Protein AF-A0A2G9TKB2-F1 (afdb_monomer_lite)

Secondary structure (DSSP, 8-state):
-PPPPP---SS-GGGGGGT-SEEEEE-----HHHHTTT-GGGGGG-HHHHHHHHHHHHHT---TTSEEEEEEEP-SSTHHHHHHHHSS--SS-EEEES---SHHHHHHHHHHH--SEEE-SHHHHH-GGGGGT-SS--TTTS---

Organism: Teladorsagia circumcincta (NCBI:txid45464)

Foldseek 3Di:
DDDPDDCPDPDDCLVCVVPDLEDEQQQQDPDPVQVVVCGHVNCLVVLVVVLVVLVVVVVVHPDPRRAYEYEHEQDPVNVSLQCSLPVDCSVHAYEYEYQDQDPVVQVVSCVRNVGPYYDHDPNCVQAVCVVVVDPGHDPVRDDDD

Sequence (145 aa):
MDRPRPKFYSAPMVRYSKYSSGVDLNCGCPKNDVRAKGFGSFLLNKPDLLADIVKQCRSRISDPDFTISLKVRVQYPLDRTVDLCRKESVGVPVVANGDITRLDQAIEIAEKTGVDGVMAANGLLYNPAMFAGYEFTPASCVRDF

InterPro domains:
  IPR013785 Aldolase-type TIM barrel [G3DSA:3.20.20.70] (5-83)
  IPR013785 Aldolase-type TIM barrel [G3DSA:3.20.20.70] (84-136)
  IPR018517 tRNA-dihydrouridine synthase, conserved site [PS01136] (23-41)
  IPR035587 DUS-like, FMN-binding domain [PF01207] (10-85)
  IPR035587 DUS-like, FMN-binding domain [PF01207] (87-137)
  IPR035587 DUS-like, FMN-binding domain [cd02801] (17-134)

pLDDT: mean 84.9, std 11.73, range [39.16, 95.0]

Structure (mmCIF, N/CA/C/O backbone):
data_AF-A0A2G9TKB2-F1
#
_entry.id   AF-A0A2G9TKB2-F1
#
loop_
_atom_site.group_PDB
_atom_site.id
_atom_site.type_symbol
_atom_site.label_atom_id
_atom_site.label_alt_id
_atom_site.label_comp_id
_atom_site.label_asym_id
_atom_site.label_entity_id
_atom_site.label_seq_id
_atom_site.pdbx_PDB_ins_code
_atom_site.Cartn_x
_atom_site.Cartn_y
_atom_site.Cartn_z
_atom_site.occupancy
_atom_site.B_iso_or_equiv
_atom_site.auth_seq_id
_atom_site.auth_comp_id
_atom_site.auth_asym_id
_atom_site.auth_atom_id
_atom_site.pdbx_PDB_model_num
ATOM 1 N N . MET A 1 1 ? 1.234 18.221 29.876 1.00 39.16 1 MET A N 1
ATOM 2 C CA . MET A 1 1 ? 0.762 19.318 29.004 1.00 39.16 1 MET A CA 1
ATOM 3 C C . MET A 1 1 ? 0.289 18.711 27.702 1.00 39.16 1 MET A C 1
ATOM 5 O O . MET A 1 1 ? 1.091 18.098 27.006 1.00 39.16 1 MET A O 1
ATOM 9 N N . ASP A 1 2 ? -1.007 18.809 27.430 1.00 51.91 2 ASP A N 1
ATOM 10 C CA . ASP A 1 2 ? -1.617 18.293 26.206 1.00 51.91 2 ASP A CA 1
ATOM 11 C C . ASP A 1 2 ? -1.210 19.212 25.041 1.00 51.91 2 ASP A C 1
ATOM 13 O O . ASP A 1 2 ? -1.402 20.428 25.119 1.00 51.91 2 ASP A O 1
ATOM 17 N N . ARG A 1 3 ? -0.556 18.683 23.998 1.00 48.12 3 ARG A N 1
ATOM 18 C CA . ARG A 1 3 ? -0.204 19.517 22.834 1.00 48.12 3 ARG A CA 1
ATOM 19 C C . ARG A 1 3 ? -1.500 19.880 22.103 1.00 48.12 3 ARG A C 1
ATOM 21 O O . ARG A 1 3 ? -2.335 18.994 21.917 1.00 48.12 3 ARG A O 1
ATOM 28 N N . PRO A 1 4 ? -1.676 21.129 21.636 1.00 54.41 4 PRO A N 1
ATOM 29 C CA . PRO A 1 4 ? -2.857 21.496 20.867 1.00 54.41 4 PRO A CA 1
ATOM 30 C C . PRO A 1 4 ? -2.993 20.563 19.660 1.00 54.41 4 PRO A C 1
ATOM 32 O O . PRO A 1 4 ? -2.082 20.449 18.835 1.00 54.41 4 PRO A O 1
ATOM 35 N N . ARG A 1 5 ? -4.130 19.860 19.584 1.00 58.09 5 ARG A N 1
ATOM 36 C CA . ARG A 1 5 ? -4.439 18.974 18.462 1.00 58.09 5 ARG A CA 1
ATOM 37 C C . ARG A 1 5 ? -4.495 19.817 17.188 1.00 58.09 5 ARG A C 1
ATOM 39 O O . ARG A 1 5 ? -5.255 20.788 17.153 1.00 58.09 5 ARG A O 1
ATOM 46 N N . PRO A 1 6 ? -3.720 19.485 16.144 1.00 58.09 6 PRO A N 1
ATOM 47 C CA . PRO A 1 6 ? -3.792 20.231 14.902 1.00 58.09 6 PRO A CA 1
ATOM 48 C C . PRO A 1 6 ? -5.215 20.129 14.340 1.00 58.09 6 PRO A C 1
ATOM 50 O O . PRO A 1 6 ? -5.778 19.036 14.249 1.00 58.09 6 PRO A O 1
ATOM 53 N N . LYS A 1 7 ? -5.810 21.267 13.970 1.00 58.97 7 LYS A N 1
ATOM 54 C CA . LYS A 1 7 ? -7.070 21.291 13.219 1.00 58.97 7 LYS A CA 1
ATOM 55 C C . LYS A 1 7 ? -6.769 20.863 11.783 1.00 58.97 7 LYS A C 1
ATOM 57 O O . LYS A 1 7 ? -6.528 21.703 10.927 1.00 58.97 7 LYS A O 1
ATOM 62 N N . PHE A 1 8 ? -6.715 19.556 11.543 1.00 67.19 8 PHE A N 1
ATOM 63 C CA . PHE A 1 8 ? -6.429 19.008 10.214 1.00 67.19 8 PHE A CA 1
ATOM 64 C C . PHE A 1 8 ? -7.602 19.186 9.239 1.00 67.19 8 PHE A C 1
ATOM 66 O O . PHE A 1 8 ? -7.368 19.359 8.049 1.00 67.19 8 PHE A O 1
ATOM 73 N N . TYR A 1 9 ? -8.843 19.211 9.738 1.00 62.47 9 TYR A N 1
ATOM 74 C CA . TYR A 1 9 ? -10.045 19.459 8.940 1.00 62.47 9 TYR A CA 1
ATOM 75 C C . TYR A 1 9 ? -11.043 20.319 9.719 1.00 62.47 9 TYR A C 1
ATOM 77 O O . TYR A 1 9 ? -11.242 20.122 10.918 1.00 62.47 9 TYR A O 1
ATOM 85 N N . SER A 1 10 ? -11.681 21.273 9.038 1.00 65.81 10 SER A N 1
ATOM 86 C CA . SER A 1 10 ? -12.751 22.111 9.599 1.00 65.81 10 SER A CA 1
ATOM 87 C C . SER A 1 10 ? -14.122 21.417 9.599 1.00 65.81 10 SER A C 1
ATOM 89 O O . SER A 1 10 ? -15.036 21.885 10.274 1.00 65.81 10 SER A O 1
ATOM 91 N N . ALA A 1 11 ? -14.266 20.299 8.876 1.00 73.31 11 ALA A N 1
ATOM 92 C CA . ALA A 1 11 ? -15.504 19.534 8.734 1.00 73.31 11 ALA A CA 1
ATOM 93 C C . ALA A 1 11 ? -15.248 18.008 8.728 1.00 73.31 11 ALA A C 1
ATOM 95 O O . ALA A 1 11 ? -14.130 17.579 8.437 1.00 73.31 11 ALA A O 1
ATOM 96 N N . PRO A 1 12 ? -16.266 17.168 9.017 1.00 82.06 12 PRO A N 1
ATOM 97 C CA . PRO A 1 12 ? -16.127 15.711 8.994 1.00 82.06 12 PRO A CA 1
ATOM 98 C C . PRO A 1 12 ? -15.785 15.155 7.602 1.00 82.06 12 PRO A C 1
ATOM 100 O O . PRO A 1 12 ? -16.511 15.413 6.638 1.00 82.06 12 PRO A O 1
ATOM 103 N N . MET A 1 13 ? -14.751 14.308 7.519 1.00 80.88 13 MET A N 1
ATOM 104 C CA . MET A 1 13 ? -14.320 13.656 6.269 1.00 80.88 13 MET A CA 1
ATOM 105 C C . MET A 1 13 ? -15.391 12.769 5.626 1.00 80.88 13 MET A C 1
ATOM 107 O O . MET A 1 13 ? -15.340 12.559 4.422 1.00 80.88 13 MET A O 1
ATOM 111 N N . VAL A 1 14 ? -16.414 12.320 6.364 1.00 83.06 14 VAL A N 1
ATOM 112 C CA . VAL A 1 14 ? -17.550 11.583 5.776 1.00 83.06 14 VAL A CA 1
ATOM 113 C C . VAL A 1 14 ? -18.245 12.375 4.661 1.00 83.06 14 VAL A C 1
ATOM 115 O O . VAL A 1 14 ? -18.766 11.781 3.727 1.00 83.06 14 VAL A O 1
ATOM 118 N N . ARG A 1 15 ? -18.200 13.718 4.682 1.00 86.38 15 ARG A N 1
ATOM 119 C CA . ARG A 1 15 ? -18.745 14.553 3.595 1.00 86.38 15 ARG A CA 1
ATOM 120 C C . ARG A 1 15 ? -17.976 14.401 2.281 1.00 86.38 15 ARG A C 1
ATOM 122 O O . ARG A 1 15 ? -18.551 14.669 1.230 1.00 86.38 15 ARG A O 1
ATOM 129 N N . TYR A 1 16 ? -16.712 13.979 2.338 1.00 86.31 16 TYR A N 1
ATOM 130 C CA . TYR A 1 16 ? -15.877 13.747 1.162 1.00 86.31 16 TYR A CA 1
ATOM 131 C C . TYR A 1 16 ? -16.377 12.571 0.310 1.00 86.31 16 TYR A C 1
ATOM 133 O O . TYR A 1 16 ? -16.163 12.581 -0.896 1.00 86.31 16 TYR A O 1
ATOM 141 N N . SER A 1 17 ? -17.132 11.630 0.897 1.00 86.38 17 SER A N 1
ATOM 142 C CA . SER A 1 17 ? -17.761 10.512 0.165 1.00 86.38 17 SER A CA 1
ATOM 143 C C . SER A 1 17 ? -18.682 10.945 -0.977 1.00 86.38 17 SER A C 1
ATOM 145 O O . SER A 1 17 ? -18.899 10.195 -1.915 1.00 86.38 17 SER A O 1
ATOM 147 N N . LYS A 1 18 ? -19.164 12.192 -0.965 1.00 88.44 18 LYS A N 1
ATOM 148 C CA . LYS A 1 18 ? -19.950 12.757 -2.072 1.00 88.44 18 LYS A CA 1
ATOM 149 C C . LYS A 1 18 ? -19.125 13.071 -3.324 1.00 88.44 18 LYS A C 1
ATOM 151 O O . LYS A 1 18 ? -19.705 13.343 -4.368 1.00 88.44 18 LYS A O 1
ATOM 156 N N . TYR A 1 19 ? -17.800 13.110 -3.200 1.00 91.25 19 TYR A N 1
ATOM 157 C CA . TYR A 1 19 ? -16.877 13.562 -4.245 1.00 91.25 19 TYR A CA 1
ATOM 158 C C . TYR A 1 19 ? -15.870 12.489 -4.666 1.00 91.25 19 TYR A C 1
ATOM 160 O O . TYR A 1 19 ? -15.151 12.688 -5.639 1.00 91.25 19 TYR A O 1
ATOM 168 N N . SER A 1 20 ? -15.782 11.382 -3.929 1.00 92.38 20 SER A N 1
ATOM 169 C CA . SER A 1 20 ? -14.864 10.282 -4.211 1.00 92.38 20 SER A CA 1
ATOM 170 C C . SER A 1 20 ? -15.490 8.969 -3.773 1.00 92.38 20 SER A C 1
ATOM 172 O O . SER A 1 20 ? -16.193 8.925 -2.767 1.00 92.38 20 SER A O 1
ATOM 174 N N . SER A 1 21 ? -15.167 7.896 -4.487 1.00 92.94 21 SER A N 1
ATOM 175 C CA . SER A 1 21 ? -15.517 6.525 -4.116 1.00 92.94 21 SER A CA 1
ATOM 176 C C . SER A 1 21 ? -14.609 5.960 -3.026 1.00 92.94 21 SER A C 1
ATOM 178 O O . SER A 1 21 ? -14.826 4.839 -2.589 1.00 92.94 21 SER A O 1
ATOM 180 N N . GLY A 1 22 ? -13.571 6.681 -2.595 1.00 92.81 22 GLY A N 1
ATOM 181 C CA . GLY A 1 22 ? -12.689 6.175 -1.553 1.00 92.81 22 GLY A CA 1
ATOM 182 C C . GLY A 1 22 ? -11.563 7.101 -1.114 1.00 92.81 22 GLY A C 1
ATOM 183 O O . GLY A 1 22 ? -11.417 8.226 -1.606 1.00 92.81 22 GLY A O 1
ATOM 184 N N . VAL A 1 23 ? -10.773 6.610 -0.157 1.00 92.62 23 VAL A N 1
ATOM 185 C CA . VAL A 1 23 ? -9.543 7.234 0.349 1.00 92.62 23 VAL A CA 1
ATOM 186 C C . VAL A 1 23 ? -8.482 6.189 0.674 1.00 92.62 23 VAL A C 1
ATOM 188 O O . VAL A 1 23 ? -8.776 5.129 1.225 1.00 92.62 23 VAL A O 1
ATOM 191 N N . ASP A 1 24 ? -7.228 6.564 0.442 1.00 92.25 24 ASP A N 1
ATOM 192 C CA . ASP A 1 24 ? -6.070 5.775 0.848 1.00 92.25 24 ASP A CA 1
ATOM 193 C C . ASP A 1 24 ? -5.439 6.357 2.113 1.00 92.25 24 ASP A C 1
ATOM 195 O O . ASP A 1 24 ? -5.087 7.541 2.188 1.00 92.25 24 ASP A O 1
ATOM 199 N N . LEU A 1 25 ? -5.222 5.507 3.112 1.00 92.19 25 LEU A N 1
ATOM 200 C CA . LEU A 1 25 ? -4.431 5.846 4.285 1.00 92.19 25 LEU A CA 1
ATOM 201 C C . LEU A 1 25 ? -2.949 5.658 3.953 1.00 92.19 25 LEU A C 1
ATOM 203 O O . LEU A 1 25 ? -2.445 4.542 3.831 1.00 92.19 25 LEU A O 1
ATOM 207 N N . ASN A 1 26 ? -2.226 6.768 3.784 1.00 92.25 26 ASN A N 1
ATOM 208 C CA . ASN A 1 26 ? -0.802 6.728 3.456 1.00 92.25 26 ASN A CA 1
ATOM 209 C C . ASN A 1 26 ? 0.062 6.494 4.706 1.00 92.25 26 ASN A C 1
ATOM 211 O O . ASN A 1 26 ? 0.517 7.430 5.369 1.00 92.25 26 ASN A O 1
ATOM 215 N N . CYS A 1 27 ? 0.350 5.225 4.980 1.00 92.69 27 CYS A N 1
ATOM 216 C CA . CYS A 1 27 ? 1.166 4.777 6.109 1.00 92.69 27 CYS A CA 1
ATOM 217 C C . CYS A 1 27 ? 2.613 4.450 5.705 1.00 92.69 27 CYS A C 1
ATOM 219 O O . CYS A 1 27 ? 3.389 3.947 6.508 1.00 92.69 27 CYS A O 1
ATOM 221 N N . GLY A 1 28 ? 3.014 4.759 4.467 1.00 91.00 28 GLY A N 1
ATOM 222 C CA . GLY A 1 28 ? 4.355 4.475 3.941 1.00 91.00 28 GLY A CA 1
ATOM 223 C C . GLY A 1 28 ? 5.301 5.681 3.841 1.00 91.00 28 GLY A C 1
ATOM 224 O O . GLY A 1 28 ? 6.449 5.520 3.417 1.00 91.00 28 GLY A O 1
ATOM 225 N N . CYS A 1 29 ? 4.847 6.895 4.179 1.00 93.12 29 CYS A N 1
ATOM 226 C CA . CYS A 1 29 ? 5.632 8.123 4.000 1.00 93.12 29 CYS A CA 1
ATOM 227 C C . CYS A 1 29 ? 6.884 8.154 4.906 1.00 93.12 29 CYS A C 1
ATOM 229 O O . CYS A 1 29 ? 6.738 8.116 6.130 1.00 93.12 29 CYS A O 1
ATOM 231 N N . PRO A 1 30 ? 8.107 8.261 4.345 1.00 93.00 30 PRO A N 1
ATOM 232 C CA . PRO A 1 30 ? 9.342 8.246 5.128 1.00 93.00 30 PRO A CA 1
ATOM 233 C C . PRO A 1 30 ? 9.758 9.629 5.656 1.00 93.00 30 PRO A C 1
ATOM 235 O O . PRO A 1 30 ? 10.758 9.719 6.365 1.00 93.00 30 PRO A O 1
ATOM 238 N N . LYS A 1 31 ? 9.031 10.709 5.325 1.00 94.62 31 LYS A N 1
ATOM 239 C CA . LYS A 1 31 ? 9.412 12.083 5.688 1.00 94.62 31 LYS A CA 1
ATOM 240 C C . LYS A 1 31 ? 9.549 12.229 7.208 1.00 94.62 31 LYS A C 1
ATOM 242 O O . LYS A 1 31 ? 8.615 11.922 7.951 1.00 94.62 31 LYS A O 1
ATOM 247 N N . ASN A 1 32 ? 10.694 12.741 7.658 1.00 95.00 32 ASN A N 1
ATOM 248 C CA . ASN A 1 32 ? 11.032 12.826 9.082 1.00 95.00 32 ASN A CA 1
ATOM 249 C C . ASN A 1 32 ? 9.991 13.606 9.895 1.00 95.00 32 ASN A C 1
ATOM 251 O O . ASN A 1 32 ? 9.565 13.112 10.932 1.00 95.00 32 ASN A O 1
ATOM 255 N N . ASP A 1 33 ? 9.487 14.735 9.393 1.00 93.69 33 ASP A N 1
ATOM 256 C CA . ASP A 1 33 ? 8.462 15.531 10.094 1.00 93.69 33 ASP A CA 1
ATOM 257 C C . ASP A 1 33 ? 7.138 14.783 10.297 1.00 93.69 33 ASP A C 1
ATOM 259 O O . ASP A 1 33 ? 6.395 15.059 11.239 1.00 93.69 33 ASP A O 1
ATOM 263 N N . VAL A 1 34 ? 6.815 13.851 9.394 1.00 92.06 34 VAL A N 1
ATOM 264 C CA . VAL A 1 34 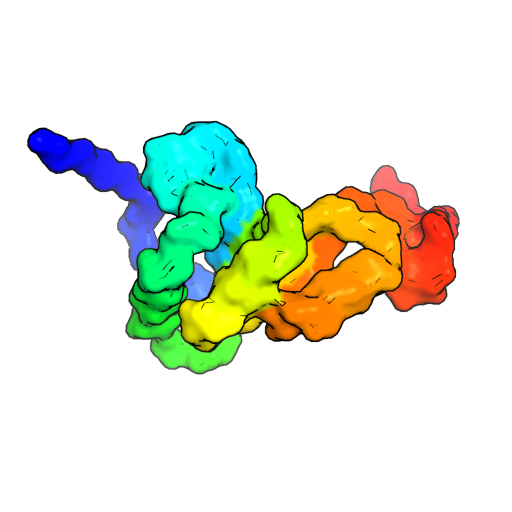? 5.610 13.015 9.476 1.00 92.06 34 VAL A CA 1
ATOM 265 C C . VAL A 1 34 ? 5.834 11.907 10.504 1.00 92.06 34 VAL A C 1
ATOM 267 O O . VAL A 1 34 ? 5.007 11.708 11.395 1.00 92.06 34 VAL A O 1
ATOM 270 N N . ARG A 1 35 ? 6.996 11.248 10.445 1.00 93.94 35 ARG A N 1
ATOM 271 C CA . ARG A 1 35 ? 7.394 10.193 11.390 1.00 93.94 35 ARG A CA 1
ATOM 272 C C . ARG A 1 35 ? 7.553 10.710 12.818 1.00 93.94 35 ARG A C 1
ATOM 274 O O . ARG A 1 35 ? 7.115 10.044 13.748 1.00 93.94 35 ARG A O 1
ATOM 281 N N . ALA A 1 36 ? 8.102 11.912 13.001 1.00 92.19 36 ALA A N 1
ATOM 282 C CA . ALA A 1 36 ? 8.269 12.559 14.306 1.00 92.19 36 ALA A CA 1
ATOM 283 C C . ALA A 1 36 ? 6.932 12.846 15.013 1.00 92.19 36 ALA A C 1
ATOM 285 O O . ALA A 1 36 ? 6.889 12.991 16.232 1.00 92.19 36 ALA A O 1
ATOM 286 N N . LYS A 1 37 ? 5.831 12.905 14.254 1.00 90.50 37 LYS A N 1
ATOM 287 C CA . LYS A 1 37 ? 4.461 13.038 14.772 1.00 90.50 37 LYS A CA 1
ATOM 288 C C . LYS A 1 37 ? 3.777 11.686 15.022 1.00 90.50 37 LYS A C 1
ATOM 290 O O . LYS A 1 37 ? 2.622 11.676 15.427 1.00 90.50 37 LYS A O 1
ATOM 295 N N . GLY A 1 38 ? 4.464 10.569 14.775 1.00 91.75 38 GLY A N 1
ATOM 296 C CA . GLY A 1 38 ? 3.914 9.219 14.901 1.00 91.75 38 GLY A CA 1
ATOM 297 C C . GLY A 1 38 ? 3.130 8.728 13.677 1.00 91.75 38 GLY A C 1
ATOM 298 O O . GLY A 1 38 ? 2.406 7.745 13.788 1.00 91.75 38 GLY A O 1
ATOM 299 N N . PHE A 1 39 ? 3.259 9.383 12.517 1.00 92.00 39 PHE A N 1
ATOM 300 C CA . PHE A 1 39 ? 2.541 9.031 11.283 1.00 92.00 39 PHE A CA 1
ATOM 301 C C . PHE A 1 39 ? 3.481 8.512 10.183 1.00 92.00 39 PHE A C 1
ATOM 303 O O . PHE A 1 39 ? 4.698 8.408 10.361 1.00 92.00 39 PHE A O 1
ATOM 310 N N . GLY A 1 40 ? 2.922 8.203 9.008 1.00 92.88 40 GLY A N 1
ATOM 311 C CA . GLY A 1 40 ? 3.684 7.672 7.878 1.00 92.88 40 GLY A CA 1
ATOM 312 C C . GLY A 1 40 ? 4.295 6.318 8.228 1.00 92.88 40 GLY A C 1
ATOM 313 O O . GLY A 1 40 ? 3.676 5.530 8.940 1.00 92.88 40 GLY A O 1
ATOM 314 N N . SER A 1 41 ? 5.533 6.071 7.790 1.00 93.69 41 SER A N 1
ATOM 315 C CA . SER A 1 41 ? 6.200 4.776 7.985 1.00 93.69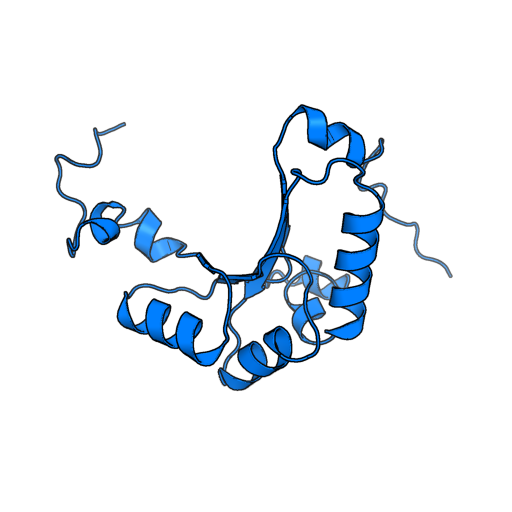 41 SER A CA 1
ATOM 316 C C . SER A 1 41 ? 6.470 4.409 9.449 1.00 93.69 41 SER A C 1
ATOM 318 O O . SER A 1 41 ? 6.826 3.267 9.728 1.00 93.69 41 SER A O 1
ATOM 320 N N . PHE A 1 42 ? 6.282 5.336 10.398 1.00 94.12 42 PHE A N 1
ATOM 321 C CA . PHE A 1 42 ? 6.312 5.014 11.826 1.00 94.12 42 PHE A CA 1
ATOM 322 C C . PHE A 1 42 ? 5.209 4.016 12.214 1.00 94.12 42 PHE A C 1
ATOM 324 O O . PHE A 1 42 ? 5.471 3.111 13.008 1.00 94.12 42 PHE A O 1
ATOM 331 N N . LEU A 1 43 ? 4.014 4.143 11.622 1.00 92.81 43 LEU A N 1
ATOM 332 C CA . LEU A 1 43 ? 2.854 3.291 11.917 1.00 92.81 43 LEU A CA 1
ATOM 333 C C . LEU A 1 43 ? 3.086 1.821 11.552 1.00 92.81 43 LEU A C 1
ATOM 335 O O . LEU A 1 43 ? 2.490 0.947 12.168 1.00 92.81 43 LEU A O 1
ATOM 339 N N . LEU A 1 44 ? 4.003 1.535 10.622 1.00 92.06 44 LEU A N 1
ATOM 340 C CA . LEU A 1 44 ? 4.360 0.163 10.240 1.00 92.06 44 LEU A CA 1
ATOM 341 C C . LEU A 1 44 ? 5.002 -0.625 11.398 1.00 92.06 44 LEU A C 1
ATOM 343 O O . LEU A 1 44 ? 5.015 -1.846 11.374 1.00 92.06 44 LEU A O 1
ATOM 347 N N . ASN A 1 45 ? 5.508 0.059 12.434 1.00 91.25 45 ASN A N 1
ATOM 348 C CA . ASN A 1 45 ? 6.025 -0.574 13.656 1.00 91.25 45 ASN A CA 1
ATOM 349 C C . ASN A 1 45 ? 4.961 -0.697 14.764 1.00 91.25 45 ASN A C 1
ATOM 351 O O . ASN A 1 45 ? 5.290 -1.034 15.902 1.00 91.25 45 ASN A O 1
ATOM 355 N N . LYS A 1 46 ? 3.710 -0.325 14.476 1.00 91.00 46 LYS A N 1
ATOM 356 C CA . LYS A 1 46 ? 2.592 -0.247 15.424 1.00 91.00 46 LYS A CA 1
ATOM 357 C C . LYS A 1 46 ? 1.327 -0.862 14.793 1.00 91.00 46 LYS A C 1
ATOM 359 O O . LYS A 1 46 ? 0.347 -0.139 14.619 1.00 91.00 46 LYS A O 1
ATOM 364 N N . PRO A 1 47 ? 1.346 -2.160 14.429 1.00 87.44 47 PRO A N 1
ATOM 365 C CA . PRO A 1 47 ? 0.251 -2.804 13.697 1.00 87.44 47 PRO A CA 1
ATOM 366 C C . PRO A 1 47 ? -1.102 -2.670 14.409 1.00 87.44 47 PRO A C 1
ATOM 368 O O . PRO A 1 47 ? -2.070 -2.272 13.773 1.00 87.44 47 PRO A O 1
ATOM 371 N N . ASP A 1 48 ? -1.151 -2.843 15.733 1.00 88.75 48 ASP A N 1
ATOM 372 C CA . ASP A 1 48 ? -2.399 -2.717 16.504 1.00 88.75 48 ASP A CA 1
ATOM 373 C C . ASP A 1 48 ? -2.999 -1.303 16.426 1.00 88.75 48 ASP A C 1
ATOM 375 O O . ASP A 1 48 ? -4.204 -1.123 16.257 1.00 88.75 48 ASP A O 1
ATOM 379 N N . LEU A 1 49 ? -2.145 -0.274 16.500 1.00 90.62 49 LEU A N 1
ATOM 380 C CA . LEU A 1 49 ? -2.571 1.119 16.344 1.00 90.62 49 LEU A CA 1
ATOM 381 C C . LEU A 1 49 ? -3.068 1.381 14.921 1.00 90.62 49 LEU A C 1
ATOM 383 O O . LEU A 1 49 ? -4.035 2.112 14.726 1.00 90.62 49 LEU A O 1
ATOM 387 N N . LEU A 1 50 ? -2.396 0.810 13.922 1.00 90.88 50 LEU A N 1
ATOM 388 C CA . LEU A 1 50 ? -2.792 0.948 12.529 1.00 90.88 50 LEU A CA 1
ATOM 389 C C . LEU A 1 50 ? -4.158 0.297 12.268 1.00 90.88 50 LEU A C 1
ATOM 391 O O . LEU A 1 50 ? -5.010 0.917 11.630 1.00 90.88 50 LEU A O 1
ATOM 395 N N . ALA A 1 51 ? -4.385 -0.897 12.815 1.00 88.62 51 ALA A N 1
ATOM 396 C CA . ALA A 1 51 ? -5.659 -1.601 12.743 1.00 88.62 51 ALA A CA 1
ATOM 397 C C . ALA A 1 51 ? -6.789 -0.806 13.419 1.00 88.62 51 ALA A C 1
ATOM 399 O O . ALA A 1 51 ? -7.864 -0.652 12.833 1.00 88.62 51 ALA A O 1
ATOM 400 N N . ASP A 1 52 ? -6.545 -0.226 14.602 1.00 91.06 52 ASP A N 1
ATOM 401 C CA . ASP A 1 52 ? -7.537 0.629 15.263 1.00 91.06 52 ASP A CA 1
ATOM 402 C C . ASP A 1 52 ? -7.852 1.879 14.427 1.0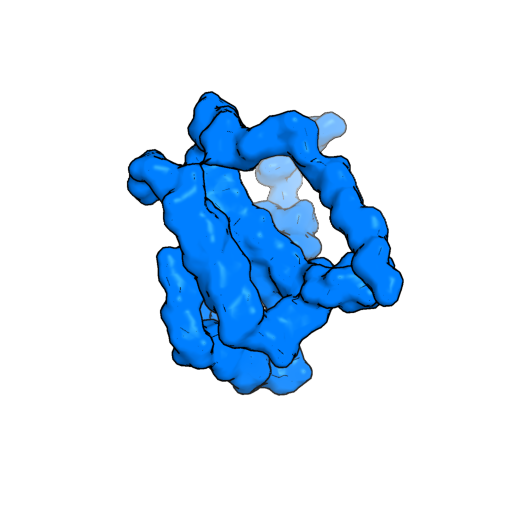0 91.06 52 ASP A C 1
ATOM 404 O O . ASP A 1 52 ? -9.022 2.181 14.203 1.00 91.06 52 ASP A O 1
ATOM 408 N N . ILE A 1 53 ? -6.846 2.557 13.858 1.00 91.50 53 ILE A N 1
ATOM 409 C CA . ILE A 1 53 ? -7.067 3.709 12.965 1.00 91.50 53 ILE A CA 1
ATOM 410 C C . ILE A 1 53 ? -7.975 3.327 11.788 1.00 91.50 53 ILE A C 1
ATOM 412 O O . ILE A 1 53 ? -8.957 4.023 11.521 1.00 91.50 53 ILE A O 1
ATOM 416 N N . VAL A 1 54 ? -7.683 2.216 11.105 1.00 90.50 54 VAL A N 1
ATOM 417 C CA . VAL A 1 54 ? -8.486 1.720 9.975 1.00 90.50 54 VAL A CA 1
ATOM 418 C C . VAL A 1 54 ? -9.923 1.434 10.412 1.00 90.50 54 VAL A C 1
ATOM 420 O O . VAL A 1 54 ? -10.871 1.896 9.769 1.00 90.50 54 VAL A O 1
ATOM 423 N N . LYS A 1 55 ? -10.098 0.723 11.532 1.00 90.81 55 LYS A N 1
ATOM 424 C CA . LYS A 1 55 ? -11.411 0.395 12.099 1.00 90.81 55 LYS A CA 1
ATOM 425 C C . LYS A 1 55 ? -12.208 1.655 12.428 1.00 90.81 55 LYS A C 1
ATOM 427 O O . LYS A 1 55 ? -13.386 1.754 12.072 1.00 90.81 55 LYS A O 1
ATOM 432 N N . GLN A 1 56 ? -11.569 2.647 13.050 1.00 90.88 56 GLN A N 1
ATOM 433 C CA . GLN A 1 56 ? -12.197 3.934 13.334 1.00 90.88 56 GLN A CA 1
ATOM 434 C C . GLN A 1 56 ? -12.599 4.642 12.038 1.00 90.88 56 GLN A C 1
ATOM 436 O O . GLN A 1 56 ? -13.736 5.093 11.949 1.00 90.88 56 GLN A O 1
ATOM 441 N N . CYS A 1 57 ? -11.745 4.689 11.011 1.00 90.50 57 CYS A N 1
ATOM 442 C CA . CYS A 1 57 ? -12.097 5.285 9.719 1.00 90.50 57 CYS A CA 1
ATOM 443 C C . CYS A 1 57 ? -13.313 4.598 9.071 1.00 90.50 57 CYS A C 1
ATOM 445 O O . CYS A 1 57 ? -14.278 5.280 8.724 1.00 90.50 57 CYS A O 1
ATOM 447 N N . ARG A 1 58 ? -13.317 3.261 8.973 1.00 88.75 58 ARG A N 1
ATOM 448 C CA . ARG A 1 58 ? -14.410 2.486 8.355 1.00 88.75 58 ARG A CA 1
ATOM 449 C C . ARG A 1 58 ? -15.735 2.637 9.094 1.00 88.75 58 ARG A C 1
ATOM 451 O O . ARG A 1 58 ? -16.768 2.793 8.449 1.00 88.75 58 ARG A O 1
ATOM 458 N N . SER A 1 59 ? -15.713 2.665 10.428 1.00 90.44 59 SER A N 1
ATOM 459 C CA . SER A 1 59 ? -16.926 2.802 11.254 1.00 90.44 59 SER A CA 1
ATOM 460 C C . SER A 1 59 ? -17.647 4.151 11.108 1.00 90.44 59 SER A C 1
ATOM 462 O O . SER A 1 59 ? -18.795 4.285 11.528 1.00 90.44 59 SER A O 1
ATOM 464 N N . ARG A 1 60 ? -16.992 5.169 10.529 1.00 89.75 60 ARG A N 1
ATOM 465 C CA . ARG A 1 60 ? -17.566 6.513 10.320 1.00 89.75 60 ARG A CA 1
ATOM 466 C C . ARG A 1 60 ? -18.186 6.701 8.943 1.00 89.75 60 ARG A C 1
ATOM 468 O O . ARG A 1 60 ? -18.762 7.758 8.690 1.00 89.75 60 ARG A O 1
ATOM 475 N N . ILE A 1 61 ? -18.060 5.709 8.068 1.00 87.75 61 ILE A N 1
ATOM 476 C CA . ILE A 1 61 ? -18.576 5.751 6.706 1.00 87.75 61 ILE A CA 1
ATOM 477 C C . ILE A 1 61 ? -19.684 4.710 6.601 1.00 87.75 61 ILE A C 1
ATOM 479 O O . ILE A 1 61 ? -19.437 3.514 6.736 1.00 87.75 61 ILE A O 1
ATOM 483 N N . SER A 1 62 ? -20.915 5.180 6.407 1.00 86.94 62 SER A N 1
ATOM 484 C CA . SER A 1 62 ? -22.100 4.324 6.280 1.00 86.94 62 SER A CA 1
ATOM 485 C C . SER A 1 62 ? -22.258 3.729 4.884 1.00 86.94 62 SER A C 1
ATOM 487 O O . SER A 1 62 ? -22.933 2.719 4.741 1.00 86.94 62 SER A O 1
ATOM 489 N N . ASP A 1 63 ? -21.658 4.360 3.874 1.00 89.25 63 ASP A N 1
ATOM 490 C CA . ASP A 1 63 ? -21.668 3.887 2.492 1.00 89.25 63 ASP A CA 1
ATOM 491 C C . ASP A 1 63 ? -20.769 2.643 2.356 1.00 89.25 63 ASP A C 1
ATOM 493 O O . ASP A 1 63 ? -19.550 2.768 2.531 1.00 89.25 63 ASP A O 1
ATOM 497 N N . PRO A 1 64 ? -21.329 1.445 2.111 1.00 87.00 64 PRO A N 1
ATOM 498 C CA . PRO A 1 64 ? -20.547 0.218 2.006 1.00 87.00 64 PRO A CA 1
ATOM 499 C C . PRO A 1 64 ? -19.602 0.219 0.798 1.00 87.00 64 PRO A C 1
ATOM 501 O O . PRO A 1 64 ? -18.541 -0.394 0.890 1.00 87.00 64 PRO A O 1
ATOM 504 N N . ASP A 1 65 ? -19.929 0.957 -0.266 1.00 90.12 65 ASP A N 1
ATOM 505 C CA . ASP A 1 65 ? -19.157 0.978 -1.513 1.00 90.12 65 ASP A CA 1
ATOM 506 C C . ASP A 1 65 ? -17.979 1.957 -1.449 1.00 90.12 65 ASP A C 1
ATOM 508 O O . ASP A 1 65 ? -17.035 1.883 -2.241 1.00 90.12 65 ASP A O 1
ATOM 512 N N . PHE A 1 66 ? -17.986 2.861 -0.466 1.00 91.94 66 PHE A N 1
ATOM 513 C CA . PHE A 1 66 ? -16.871 3.767 -0.254 1.00 91.94 66 PHE A CA 1
ATOM 514 C C . PHE A 1 66 ? -15.637 3.002 0.244 1.00 91.94 66 PHE A C 1
ATOM 516 O O . PHE A 1 66 ? -15.588 2.496 1.371 1.00 91.94 66 PHE A O 1
ATOM 523 N N . THR A 1 67 ? -14.605 2.955 -0.588 1.00 92.56 67 THR A N 1
ATOM 524 C CA . THR A 1 67 ? -13.368 2.225 -0.331 1.00 92.56 67 THR A CA 1
ATOM 525 C C . THR A 1 67 ? -12.474 2.990 0.635 1.00 92.56 67 THR A C 1
ATOM 527 O O . THR A 1 67 ? -12.163 4.165 0.458 1.00 92.56 67 THR A O 1
ATOM 530 N N . ILE A 1 68 ? -11.998 2.296 1.658 1.00 92.62 68 ILE A N 1
ATOM 531 C CA . ILE A 1 68 ? -10.825 2.722 2.412 1.00 92.62 68 ILE A CA 1
ATOM 532 C C . ILE A 1 68 ? -9.753 1.713 2.054 1.00 92.62 68 ILE A C 1
ATOM 534 O O . ILE A 1 68 ? -10.035 0.524 2.125 1.00 92.62 68 ILE A O 1
ATOM 538 N N . SER A 1 69 ? -8.569 2.165 1.659 1.00 93.19 69 SER A N 1
ATOM 539 C CA . SER A 1 69 ? -7.418 1.286 1.445 1.00 93.19 69 SER A CA 1
ATOM 540 C C . SER A 1 69 ? -6.241 1.729 2.310 1.00 93.19 69 SER A C 1
ATOM 542 O O . SER A 1 69 ? -6.178 2.867 2.792 1.00 93.19 69 SER A O 1
ATOM 544 N N . LEU A 1 70 ? -5.301 0.819 2.535 1.00 93.44 70 LEU A N 1
ATOM 545 C CA . LEU A 1 70 ? -4.062 1.098 3.238 1.00 93.44 70 LEU A CA 1
ATOM 546 C C . LEU A 1 70 ? -2.889 1.055 2.261 1.00 93.44 70 LEU A C 1
ATOM 548 O O . LEU A 1 70 ? -2.550 0.004 1.730 1.00 93.44 70 LEU A O 1
ATOM 552 N N . LYS A 1 71 ? -2.176 2.173 2.114 1.00 93.69 71 LYS A N 1
ATOM 553 C CA . LYS A 1 71 ? -0.906 2.195 1.385 1.00 93.69 71 LYS A CA 1
ATOM 554 C C . LYS A 1 71 ? 0.264 2.022 2.349 1.00 93.69 71 LYS A C 1
ATOM 556 O O . LYS A 1 71 ? 0.587 2.937 3.116 1.00 93.69 71 LYS A O 1
ATOM 561 N N . VAL A 1 72 ? 0.976 0.903 2.241 1.00 93.69 72 VAL A N 1
ATOM 562 C CA . VAL A 1 72 ? 2.183 0.619 3.034 1.00 93.69 72 VAL A CA 1
ATOM 563 C C . VAL A 1 72 ? 3.458 0.805 2.220 1.00 93.69 72 VAL A C 1
ATOM 565 O O . VAL A 1 72 ? 3.455 0.832 0.987 1.00 93.69 72 VAL A O 1
ATOM 568 N N . ARG A 1 73 ? 4.578 0.975 2.926 1.00 93.69 73 ARG A N 1
ATOM 569 C CA . ARG A 1 73 ? 5.908 0.905 2.321 1.00 93.69 73 ARG A CA 1
ATOM 570 C C . ARG A 1 73 ? 6.454 -0.505 2.503 1.00 93.69 73 ARG A C 1
ATOM 572 O O . ARG A 1 73 ? 6.448 -0.986 3.630 1.00 93.69 73 ARG A O 1
ATOM 579 N N . VAL A 1 74 ? 6.963 -1.111 1.432 1.00 93.31 74 VAL A N 1
ATOM 580 C CA . VAL A 1 74 ? 7.675 -2.397 1.511 1.00 93.31 74 VAL A CA 1
ATOM 581 C C . VAL A 1 74 ? 8.877 -2.235 2.439 1.00 93.31 74 VAL A C 1
ATOM 583 O O . VAL A 1 74 ? 9.678 -1.309 2.286 1.00 93.31 74 VAL A O 1
ATOM 586 N N . GLN A 1 75 ? 8.971 -3.111 3.431 1.00 91.75 75 GLN A N 1
ATOM 587 C CA . GLN A 1 75 ? 10.061 -3.169 4.393 1.00 91.75 75 GLN A CA 1
ATOM 588 C C . GLN A 1 75 ? 10.983 -4.340 4.065 1.00 91.75 75 GLN A C 1
ATOM 590 O O . GLN A 1 75 ? 10.511 -5.410 3.693 1.00 91.75 75 GLN A O 1
ATOM 595 N N . TYR A 1 76 ? 12.285 -4.134 4.267 1.00 89.31 76 TYR A N 1
ATOM 596 C CA . TYR A 1 76 ? 13.299 -5.180 4.174 1.00 89.31 76 TYR A CA 1
ATOM 597 C C . TYR A 1 76 ? 13.948 -5.402 5.557 1.00 89.31 76 TYR A C 1
ATOM 599 O O . TYR A 1 76 ? 14.237 -4.413 6.242 1.00 89.31 76 TYR A O 1
ATOM 607 N N . PRO A 1 77 ? 14.152 -6.660 6.005 1.00 92.75 77 PRO A N 1
ATOM 608 C CA . PRO A 1 77 ? 13.808 -7.914 5.317 1.00 92.75 77 PRO A CA 1
ATOM 609 C C . PRO A 1 77 ? 12.297 -8.055 5.070 1.00 92.75 77 PRO A C 1
ATOM 611 O O . PRO A 1 77 ? 11.499 -7.535 5.855 1.00 92.75 77 PRO A O 1
ATOM 614 N N . LEU A 1 78 ? 11.927 -8.700 3.952 1.00 91.88 78 LEU A N 1
ATOM 615 C CA . LEU A 1 78 ? 10.547 -8.728 3.441 1.00 91.88 78 LEU A CA 1
ATOM 616 C C . LEU A 1 78 ? 9.557 -9.303 4.460 1.00 91.88 78 LEU A C 1
ATOM 618 O O . LEU A 1 78 ? 8.418 -8.846 4.520 1.00 91.88 78 LEU A O 1
ATOM 622 N N . ASP A 1 79 ? 10.030 -10.196 5.331 1.00 92.38 79 ASP A N 1
ATOM 623 C CA . ASP A 1 79 ? 9.279 -10.784 6.443 1.00 92.38 79 ASP A CA 1
ATOM 624 C C . ASP A 1 79 ? 8.608 -9.739 7.342 1.00 92.38 79 ASP A C 1
ATOM 626 O O . ASP A 1 79 ? 7.544 -9.994 7.889 1.00 92.38 79 ASP A O 1
ATOM 630 N N . ARG A 1 80 ? 9.159 -8.522 7.453 1.00 91.50 80 ARG A N 1
ATOM 631 C CA . ARG A 1 80 ? 8.496 -7.435 8.195 1.00 91.50 80 ARG A CA 1
ATOM 632 C C . ARG A 1 80 ? 7.200 -6.978 7.531 1.00 91.50 80 ARG A C 1
ATOM 634 O O . ARG A 1 80 ? 6.216 -6.721 8.217 1.00 91.50 80 ARG A O 1
ATOM 641 N N . THR A 1 81 ? 7.201 -6.892 6.201 1.00 91.50 81 THR A N 1
ATOM 642 C CA . THR A 1 81 ? 5.990 -6.589 5.426 1.00 91.50 81 THR A CA 1
ATOM 643 C C . THR A 1 81 ? 5.001 -7.745 5.531 1.00 91.50 81 THR A C 1
ATOM 645 O O . THR A 1 81 ? 3.818 -7.509 5.743 1.00 91.50 81 THR A O 1
ATOM 648 N N . VAL A 1 82 ? 5.490 -8.987 5.455 1.00 91.44 82 VAL A N 1
ATOM 649 C CA . VAL A 1 82 ? 4.663 -10.192 5.620 1.00 91.44 82 VAL A CA 1
ATOM 650 C C . VAL A 1 82 ? 3.977 -10.198 6.987 1.00 91.44 82 VAL A C 1
ATOM 652 O O . VAL A 1 82 ? 2.765 -10.371 7.065 1.00 91.44 82 VAL A O 1
ATOM 655 N N . ASP A 1 83 ? 4.726 -9.956 8.060 1.00 89.31 83 ASP A N 1
ATOM 656 C CA . ASP A 1 83 ? 4.199 -9.876 9.420 1.00 89.31 83 ASP A CA 1
ATOM 657 C C . ASP A 1 83 ? 3.151 -8.775 9.567 1.00 89.31 83 ASP A C 1
ATOM 659 O O . ASP A 1 83 ? 2.122 -9.002 10.196 1.00 89.31 83 ASP A O 1
ATOM 663 N N . LEU A 1 84 ? 3.397 -7.593 8.994 1.00 88.25 84 LEU A N 1
ATOM 664 C CA . LEU A 1 84 ? 2.445 -6.485 9.019 1.00 88.25 84 LEU A CA 1
ATOM 665 C C . LEU A 1 84 ? 1.124 -6.859 8.332 1.00 88.25 84 LEU A C 1
ATOM 667 O O . LEU A 1 84 ? 0.063 -6.547 8.860 1.00 88.25 84 LEU A O 1
ATOM 671 N N . CYS A 1 85 ? 1.191 -7.526 7.180 1.00 86.44 85 CYS A N 1
ATOM 672 C CA . CYS A 1 85 ? 0.012 -7.963 6.432 1.00 86.44 85 CYS A CA 1
ATOM 673 C C . CYS A 1 85 ? -0.712 -9.140 7.110 1.00 86.44 85 CYS A C 1
ATOM 675 O O . CYS A 1 85 ? -1.933 -9.235 7.025 1.00 86.44 85 CYS A O 1
ATOM 677 N N . ARG A 1 86 ? 0.018 -10.023 7.809 1.00 79.88 86 ARG A N 1
ATOM 678 C CA . ARG A 1 86 ? -0.539 -11.195 8.508 1.00 79.88 86 ARG A CA 1
ATOM 679 C C . ARG A 1 86 ? -1.116 -10.898 9.888 1.00 79.88 86 ARG A C 1
ATOM 681 O O . ARG A 1 86 ? -2.035 -11.610 10.287 1.00 79.88 86 ARG A O 1
ATOM 688 N N . LYS A 1 87 ? -0.557 -9.939 10.642 1.00 65.00 87 LYS A N 1
ATOM 689 C CA . LYS A 1 87 ? -0.912 -9.636 12.049 1.00 65.00 87 LYS A CA 1
ATOM 690 C C . LYS A 1 87 ? -2.255 -8.915 12.175 1.00 65.00 87 LYS A C 1
ATOM 692 O O . LYS A 1 87 ? -2.364 -7.857 12.771 1.00 65.00 87 LYS A O 1
ATOM 697 N N . GLU A 1 88 ? -3.272 -9.597 11.678 1.00 52.31 88 GLU A N 1
ATOM 698 C CA . GLU A 1 88 ? -4.678 -9.238 11.654 1.00 52.31 88 GLU A CA 1
ATOM 699 C C . GLU A 1 88 ? -5.046 -8.258 10.551 1.00 52.31 88 GLU A C 1
ATOM 701 O O . GLU A 1 88 ? -4.872 -7.048 10.663 1.00 52.31 88 GLU A O 1
ATOM 706 N N . SER A 1 89 ? -5.620 -8.845 9.497 1.00 54.81 89 SER A N 1
ATOM 707 C CA . SER A 1 89 ? -6.860 -8.387 8.875 1.00 54.81 89 SER A CA 1
ATOM 708 C C . SER A 1 89 ? -7.032 -6.879 8.921 1.00 54.81 89 SER A C 1
ATOM 710 O O . SER A 1 89 ? -7.969 -6.361 9.537 1.00 54.81 89 SER A O 1
ATOM 712 N N . VAL A 1 90 ? -6.131 -6.161 8.253 1.00 62.38 90 VAL A N 1
ATOM 713 C CA . VAL A 1 90 ? -6.437 -4.808 7.819 1.00 62.38 90 VAL A CA 1
ATOM 714 C C . VAL A 1 90 ? -7.668 -5.018 6.944 1.00 62.38 90 VAL A C 1
ATOM 716 O O . VAL A 1 90 ? -7.554 -5.556 5.853 1.00 62.38 90 VAL A O 1
ATOM 719 N N . GLY A 1 91 ? -8.869 -4.797 7.491 1.00 78.38 91 GLY A N 1
ATOM 720 C CA . GLY A 1 91 ? -10.154 -5.203 6.894 1.00 78.38 91 GLY A CA 1
ATOM 721 C C . GLY A 1 91 ? -10.535 -4.356 5.680 1.00 78.38 91 GLY A C 1
ATOM 722 O O . GLY A 1 91 ? -11.700 -4.032 5.472 1.00 78.38 91 GLY A O 1
ATOM 723 N N . VAL A 1 92 ? -9.513 -3.910 4.967 1.00 88.12 92 VAL A N 1
ATOM 724 C CA . VAL A 1 92 ? -9.450 -2.961 3.880 1.00 88.12 92 VAL A CA 1
ATOM 725 C C . VAL A 1 92 ? -8.306 -3.406 2.969 1.00 88.12 92 VAL A C 1
ATOM 727 O O . VAL A 1 92 ? -7.289 -3.878 3.481 1.00 88.12 92 VAL A O 1
ATOM 730 N N . PRO A 1 93 ? -8.414 -3.212 1.649 1.00 92.56 93 PRO A N 1
ATOM 731 C CA . PRO A 1 93 ? -7.340 -3.565 0.733 1.00 92.56 93 PRO A CA 1
ATOM 732 C C . PRO A 1 93 ? -6.005 -2.913 1.116 1.00 92.56 93 PRO A C 1
ATOM 734 O O . PRO A 1 93 ? -5.956 -1.719 1.436 1.00 92.56 93 PRO A O 1
ATOM 737 N N . VAL A 1 94 ? -4.917 -3.678 1.061 1.00 92.81 94 VAL A N 1
ATOM 738 C CA . VAL A 1 94 ? -3.552 -3.215 1.314 1.00 92.81 94 VAL A CA 1
ATOM 739 C C . VAL A 1 94 ? -2.790 -3.113 0.000 1.00 92.81 94 VAL A C 1
ATOM 741 O O . VAL A 1 94 ? -2.639 -4.084 -0.734 1.00 92.81 94 VAL A O 1
ATOM 744 N N . VAL A 1 95 ? -2.235 -1.933 -0.267 1.00 94.06 95 VAL A N 1
ATOM 745 C CA . VAL A 1 95 ? -1.396 -1.668 -1.434 1.00 94.06 95 VAL A CA 1
ATOM 746 C C . VAL A 1 95 ? 0.043 -1.412 -0.992 1.00 94.06 95 VAL A C 1
ATOM 748 O O . VAL A 1 95 ? 0.342 -0.438 -0.291 1.00 94.06 95 VAL A O 1
ATOM 751 N N . ALA A 1 96 ? 0.966 -2.271 -1.420 1.00 93.38 96 ALA A N 1
ATOM 752 C CA . ALA A 1 96 ? 2.388 -2.129 -1.134 1.00 93.38 96 ALA A CA 1
ATOM 753 C C . ALA A 1 96 ? 3.080 -1.196 -2.131 1.00 93.38 96 ALA A C 1
ATOM 755 O O . ALA A 1 96 ? 2.839 -1.241 -3.332 1.00 93.38 96 ALA A O 1
ATOM 756 N N . ASN A 1 97 ? 3.996 -0.360 -1.647 1.00 91.50 97 ASN A N 1
ATOM 757 C CA . ASN A 1 97 ? 4.792 0.532 -2.487 1.00 91.50 97 ASN A CA 1
ATOM 758 C C . ASN A 1 97 ? 6.255 0.539 -2.028 1.00 91.50 97 ASN A C 1
ATOM 760 O O . ASN A 1 97 ? 6.533 0.744 -0.847 1.00 91.50 97 ASN A O 1
ATOM 764 N N . GLY A 1 98 ? 7.205 0.334 -2.940 1.00 84.75 98 GLY A N 1
ATOM 765 C CA . GLY A 1 98 ? 8.597 0.084 -2.546 1.00 84.75 98 GLY A CA 1
ATOM 766 C C . GLY A 1 98 ? 9.629 0.218 -3.656 1.00 84.75 98 GLY A C 1
ATOM 767 O O . GLY A 1 98 ? 10.511 -0.621 -3.725 1.00 84.75 98 GLY A O 1
ATOM 768 N N . ASP A 1 99 ? 9.508 1.241 -4.508 1.00 84.19 99 ASP A N 1
ATOM 769 C CA . ASP A 1 99 ? 10.413 1.460 -5.657 1.00 84.19 99 ASP A CA 1
ATOM 770 C C . ASP A 1 99 ? 10.506 0.241 -6.589 1.00 84.19 99 ASP A C 1
ATOM 772 O O . ASP A 1 99 ? 11.568 -0.249 -6.959 1.00 84.19 99 ASP A O 1
ATOM 776 N N . ILE A 1 100 ? 9.331 -0.286 -6.919 1.00 86.06 100 ILE A N 1
ATOM 777 C CA . ILE A 1 100 ? 9.187 -1.503 -7.707 1.00 86.06 100 ILE A CA 1
ATOM 778 C C . ILE A 1 100 ? 9.317 -1.122 -9.176 1.00 86.06 100 ILE A C 1
ATOM 780 O O . ILE A 1 100 ? 8.547 -0.297 -9.677 1.00 86.06 100 ILE A O 1
ATOM 784 N N . THR A 1 101 ? 10.326 -1.686 -9.833 1.00 83.50 101 THR A N 1
ATOM 785 C CA . THR A 1 101 ? 10.713 -1.337 -11.213 1.00 83.50 101 THR A CA 1
ATOM 786 C C . THR A 1 101 ? 10.595 -2.507 -12.181 1.00 83.50 101 THR A C 1
ATOM 788 O O . THR A 1 101 ? 10.693 -2.308 -13.389 1.00 83.50 101 THR A O 1
ATOM 791 N N . ARG A 1 102 ? 10.365 -3.718 -11.663 1.00 84.25 102 ARG A N 1
ATOM 792 C CA . ARG A 1 102 ? 10.283 -4.951 -12.443 1.00 84.25 102 ARG A CA 1
ATOM 793 C C . ARG A 1 102 ? 9.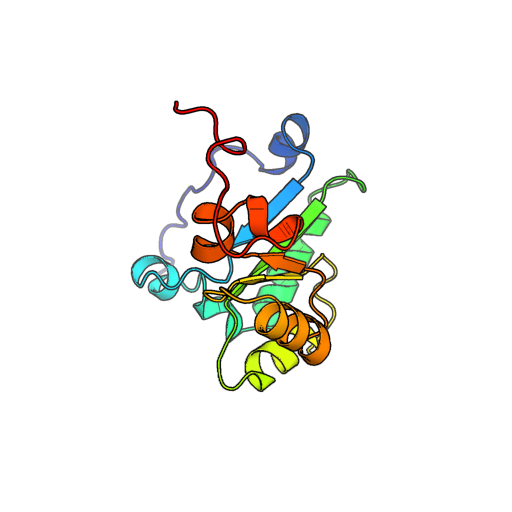048 -5.761 -12.063 1.00 84.25 102 ARG A C 1
ATOM 795 O O . ARG A 1 102 ? 8.616 -5.750 -10.908 1.00 84.25 102 ARG A O 1
ATOM 802 N N . LEU A 1 103 ? 8.513 -6.492 -13.039 1.00 85.25 103 LEU A N 1
ATOM 803 C CA . LEU A 1 103 ? 7.342 -7.349 -12.859 1.00 85.25 103 LEU A CA 1
ATOM 804 C C . LEU A 1 103 ? 7.606 -8.493 -11.871 1.00 85.25 103 LEU A C 1
ATOM 806 O O . LEU A 1 103 ? 6.774 -8.753 -11.010 1.00 85.25 103 LEU A O 1
ATOM 810 N N . ASP A 1 104 ? 8.766 -9.143 -11.956 1.00 89.38 104 ASP A N 1
ATOM 811 C CA . ASP A 1 104 ? 9.148 -10.234 -11.052 1.00 89.38 104 ASP A CA 1
ATOM 812 C C . ASP A 1 104 ? 9.202 -9.783 -9.586 1.00 89.38 104 ASP A C 1
ATOM 814 O O . ASP A 1 104 ? 8.688 -10.473 -8.712 1.00 89.38 104 ASP A O 1
ATOM 818 N N . GLN A 1 105 ? 9.723 -8.584 -9.323 1.00 89.25 105 GLN A N 1
ATOM 819 C CA . GLN A 1 105 ? 9.714 -7.980 -7.993 1.00 89.25 105 GLN A CA 1
ATOM 820 C C . GLN A 1 105 ? 8.285 -7.705 -7.498 1.00 89.25 105 GLN A C 1
ATOM 822 O O . GLN A 1 105 ? 7.985 -7.925 -6.324 1.00 89.25 105 GLN A O 1
ATOM 827 N N . ALA A 1 106 ? 7.396 -7.218 -8.372 1.00 90.62 106 ALA A N 1
ATOM 828 C CA . ALA A 1 106 ? 5.994 -6.994 -8.021 1.00 90.62 106 ALA A CA 1
ATOM 829 C C . ALA A 1 106 ? 5.285 -8.312 -7.669 1.00 90.62 106 ALA A C 1
ATOM 831 O O . ALA A 1 106 ? 4.589 -8.370 -6.655 1.00 90.62 106 ALA A O 1
ATOM 832 N N . ILE A 1 107 ? 5.509 -9.362 -8.469 1.00 92.19 107 ILE A N 1
ATOM 833 C CA . ILE A 1 107 ? 4.977 -10.712 -8.239 1.00 92.19 107 ILE A CA 1
ATOM 834 C C . ILE A 1 107 ? 5.504 -11.267 -6.917 1.00 92.19 107 ILE A C 1
ATOM 836 O O . ILE A 1 107 ? 4.711 -11.672 -6.075 1.00 92.19 107 ILE A O 1
ATOM 840 N N . GLU A 1 108 ? 6.816 -11.201 -6.680 1.00 93.62 108 GLU A N 1
ATOM 841 C CA . GLU A 1 108 ? 7.426 -11.691 -5.442 1.00 93.62 108 GLU A CA 1
ATOM 842 C C . GLU A 1 108 ? 6.818 -11.016 -4.204 1.00 93.62 108 GLU A C 1
ATOM 844 O O . GLU A 1 108 ? 6.503 -11.681 -3.215 1.00 93.62 108 GLU A O 1
ATOM 849 N N . ILE A 1 109 ? 6.645 -9.691 -4.245 1.00 93.69 109 ILE A N 1
ATOM 850 C CA . ILE A 1 109 ? 6.037 -8.942 -3.143 1.00 93.69 109 ILE A CA 1
ATOM 851 C C . ILE A 1 109 ? 4.589 -9.382 -2.947 1.00 93.69 109 ILE A C 1
ATOM 853 O O . ILE A 1 109 ? 4.209 -9.673 -1.812 1.00 93.69 109 ILE A O 1
ATOM 857 N N . ALA A 1 110 ? 3.797 -9.454 -4.018 1.00 93.31 110 ALA A N 1
ATOM 858 C CA . ALA A 1 110 ? 2.400 -9.865 -3.946 1.00 93.31 110 ALA A CA 1
ATOM 859 C C . ALA A 1 110 ? 2.256 -11.276 -3.353 1.00 93.31 110 ALA A C 1
ATOM 861 O O . ALA A 1 110 ? 1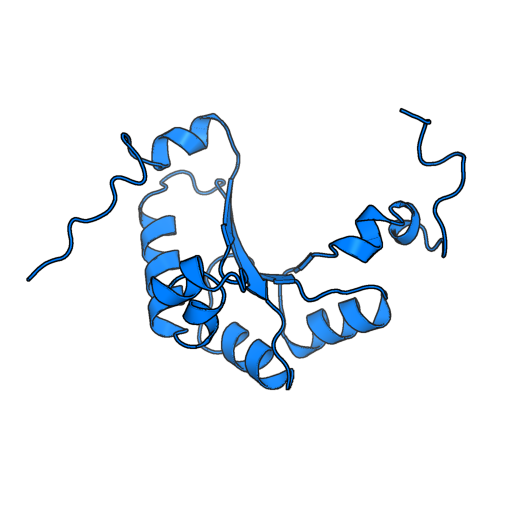.550 -11.453 -2.362 1.00 93.31 110 ALA A O 1
ATOM 862 N N . GLU A 1 111 ? 2.996 -12.253 -3.879 1.00 94.50 111 GLU A N 1
ATOM 863 C CA . GLU A 1 111 ? 2.930 -13.653 -3.448 1.00 94.50 111 GLU A CA 1
ATOM 864 C C . GLU A 1 111 ? 3.384 -13.844 -2.000 1.00 94.50 111 GLU A C 1
ATOM 866 O O . GLU A 1 111 ? 2.738 -14.553 -1.228 1.00 94.50 111 GLU A O 1
ATOM 871 N N . LYS A 1 112 ? 4.489 -13.205 -1.597 1.00 94.19 112 LYS A N 1
ATOM 872 C CA . LYS A 1 112 ? 5.039 -13.401 -0.248 1.00 94.19 112 LYS A CA 1
ATOM 873 C C . LYS A 1 112 ? 4.242 -12.672 0.825 1.00 94.19 112 LYS A C 1
ATOM 875 O O . LYS A 1 112 ? 4.119 -13.183 1.938 1.00 94.19 112 LYS A O 1
ATOM 880 N N . THR A 1 113 ? 3.746 -11.472 0.524 1.00 92.75 113 THR A N 1
ATOM 881 C CA . THR A 1 113 ? 3.086 -10.612 1.522 1.00 92.75 113 THR A CA 1
ATOM 882 C C . THR A 1 113 ? 1.569 -10.762 1.548 1.00 92.75 113 THR A C 1
ATOM 884 O O . THR A 1 113 ? 0.969 -10.470 2.579 1.00 92.75 113 THR A O 1
ATOM 887 N N . GLY A 1 114 ? 0.955 -11.243 0.461 1.00 92.00 114 GLY A N 1
ATOM 888 C CA . GLY A 1 114 ? -0.498 -11.373 0.343 1.00 92.00 114 GLY A CA 1
ATOM 889 C C . GLY A 1 114 ? -1.231 -10.035 0.215 1.00 92.00 114 GLY A C 1
ATOM 890 O O . GLY A 1 114 ? -2.404 -9.959 0.559 1.00 92.00 114 GLY A O 1
ATOM 891 N N . VAL A 1 115 ? -0.546 -8.973 -0.217 1.00 93.06 115 VAL A N 1
ATOM 892 C CA . VAL A 1 115 ? -1.164 -7.655 -0.438 1.00 93.06 115 VAL A CA 1
ATOM 893 C C . VAL A 1 115 ? -2.117 -7.672 -1.631 1.00 93.06 115 VAL A C 1
ATOM 895 O O . VAL A 1 115 ? -1.847 -8.321 -2.639 1.00 93.06 115 VAL A O 1
ATOM 898 N N . ASP A 1 116 ? -3.195 -6.894 -1.544 1.00 93.12 116 ASP A N 1
ATOM 899 C CA . ASP A 1 116 ? -4.220 -6.775 -2.591 1.00 93.12 116 ASP A CA 1
ATOM 900 C C . ASP A 1 116 ? -3.730 -6.012 -3.828 1.00 93.12 116 ASP A C 1
ATOM 902 O O . ASP A 1 116 ? -4.326 -6.087 -4.902 1.00 93.12 116 ASP A O 1
ATOM 906 N N . GLY A 1 117 ? -2.643 -5.253 -3.689 1.00 91.88 117 GLY A N 1
ATOM 907 C CA . GLY A 1 117 ? -2.056 -4.530 -4.801 1.00 91.88 117 GLY A CA 1
ATOM 908 C C . GLY A 1 117 ? -0.610 -4.124 -4.580 1.00 91.88 117 GLY A C 1
ATOM 909 O O . GLY A 1 117 ? -0.117 -3.972 -3.460 1.00 91.88 117 GLY A O 1
ATOM 910 N N . VAL A 1 118 ? 0.062 -3.875 -5.697 1.00 91.81 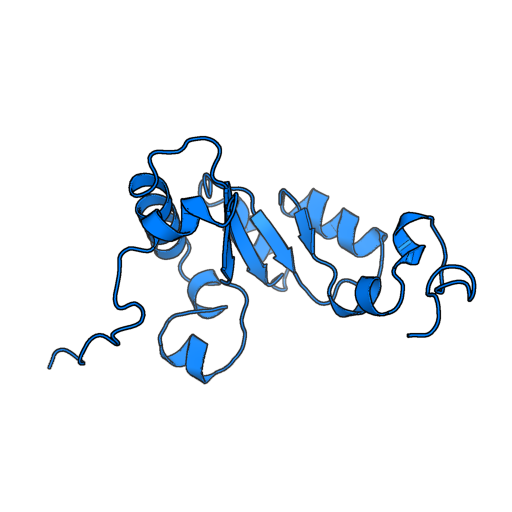118 VAL A N 1
ATOM 911 C CA . VAL A 1 118 ? 1.400 -3.302 -5.737 1.00 91.81 118 VAL A CA 1
ATOM 912 C C . VAL A 1 118 ? 1.335 -1.992 -6.509 1.00 91.81 118 VAL A C 1
ATOM 914 O O . VAL A 1 118 ? 0.969 -1.953 -7.679 1.00 91.81 118 VAL A O 1
ATOM 917 N N . MET A 1 119 ? 1.702 -0.897 -5.854 1.00 90.00 119 MET A N 1
ATOM 918 C CA . MET A 1 119 ? 1.804 0.413 -6.481 1.00 90.00 119 MET A CA 1
ATOM 919 C C . MET A 1 119 ? 3.221 0.601 -7.013 1.00 90.00 119 MET A C 1
ATOM 921 O O . MET A 1 119 ? 4.166 0.749 -6.228 1.00 90.00 119 MET A O 1
ATOM 925 N N . ALA A 1 120 ? 3.365 0.678 -8.333 1.00 81.44 120 ALA A N 1
ATOM 926 C CA . ALA A 1 120 ? 4.598 1.158 -8.938 1.00 81.44 120 ALA A CA 1
ATOM 927 C C . ALA A 1 120 ? 4.583 2.693 -8.969 1.00 81.44 120 ALA A C 1
ATOM 929 O O . ALA A 1 120 ? 3.616 3.310 -9.409 1.00 81.44 120 ALA A O 1
ATOM 930 N N . ALA A 1 121 ? 5.653 3.305 -8.462 1.00 75.81 121 ALA A N 1
ATOM 931 C CA . ALA A 1 121 ? 5.866 4.743 -8.568 1.00 75.81 121 ALA A CA 1
ATOM 932 C C . ALA A 1 121 ? 6.683 5.026 -9.836 1.00 75.81 121 ALA A C 1
ATOM 934 O O . ALA A 1 121 ? 6.140 5.026 -10.934 1.00 75.81 121 ALA A O 1
ATOM 935 N N . ASN A 1 122 ? 8.000 5.177 -9.703 1.00 80.38 122 ASN A N 1
ATOM 936 C CA . ASN A 1 122 ? 8.878 5.579 -10.800 1.00 80.38 122 ASN A CA 1
ATOM 937 C C . ASN A 1 122 ? 8.795 4.655 -12.024 1.00 80.38 122 ASN A C 1
ATOM 939 O O . ASN A 1 122 ? 8.767 5.159 -13.137 1.00 80.38 122 ASN A O 1
ATOM 943 N N . GLY A 1 123 ? 8.702 3.332 -11.832 1.00 80.12 123 GLY A N 1
ATOM 944 C CA . GLY A 1 123 ? 8.659 2.363 -12.934 1.00 80.12 123 GLY A CA 1
ATOM 945 C C . GLY A 1 123 ? 7.525 2.625 -13.930 1.00 80.12 123 GLY A C 1
ATOM 946 O O . GLY A 1 123 ? 7.791 2.878 -15.100 1.00 80.12 123 GLY A O 1
ATOM 947 N N . LEU A 1 124 ? 6.270 2.636 -13.464 1.00 81.19 124 LEU A N 1
ATOM 948 C CA . LEU A 1 124 ? 5.109 2.892 -14.329 1.00 81.19 124 LEU A CA 1
ATOM 949 C C . LEU A 1 124 ? 4.990 4.353 -14.767 1.00 81.19 124 LEU A C 1
ATOM 951 O O . LEU A 1 124 ? 4.479 4.615 -15.849 1.00 81.19 124 LEU A O 1
ATOM 955 N N . LEU A 1 125 ? 5.454 5.305 -13.953 1.00 83.00 125 LEU A N 1
ATOM 956 C CA . LEU A 1 125 ? 5.466 6.715 -14.353 1.00 83.00 125 LEU A CA 1
ATOM 957 C C . LEU A 1 125 ? 6.492 6.987 -15.465 1.00 83.00 125 LEU A C 1
ATOM 959 O O . LEU A 1 125 ? 6.266 7.863 -16.292 1.00 83.00 125 LEU A O 1
ATOM 963 N N . TYR A 1 126 ? 7.594 6.234 -15.499 1.00 83.56 126 TYR A N 1
ATOM 964 C CA . TYR A 1 126 ? 8.596 6.292 -16.565 1.00 83.56 126 TYR A CA 1
ATOM 965 C C . TYR A 1 126 ? 8.172 5.480 -17.795 1.00 83.56 126 TYR A C 1
ATOM 967 O O . TYR A 1 126 ? 8.348 5.924 -18.930 1.00 83.56 126 TYR A O 1
ATOM 975 N N . ASN A 1 127 ? 7.592 4.299 -17.567 1.00 84.88 127 ASN A N 1
ATOM 976 C CA . ASN A 1 127 ? 7.126 3.404 -18.614 1.00 84.88 127 ASN A CA 1
ATOM 977 C C . ASN A 1 127 ? 5.693 2.892 -18.380 1.00 84.88 127 ASN A C 1
ATOM 979 O O . ASN A 1 127 ? 5.508 1.770 -17.897 1.00 84.88 127 ASN A O 1
ATOM 983 N N . PRO A 1 128 ? 4.661 3.660 -18.784 1.00 84.81 128 PRO A N 1
ATOM 984 C CA . PRO A 1 128 ? 3.276 3.194 -18.737 1.00 84.81 128 PRO A CA 1
ATOM 985 C C . PRO A 1 128 ? 3.018 1.966 -19.625 1.00 84.81 128 PRO A C 1
ATOM 987 O O . PRO A 1 128 ? 2.119 1.175 -19.338 1.00 84.81 128 PRO A O 1
ATOM 990 N N . ALA A 1 129 ? 3.811 1.771 -20.687 1.00 86.62 129 ALA A N 1
ATOM 991 C CA . ALA A 1 129 ? 3.675 0.648 -21.617 1.00 86.62 129 ALA A CA 1
ATOM 992 C C . ALA A 1 129 ? 4.141 -0.696 -21.025 1.00 86.62 129 ALA A C 1
ATOM 994 O O . ALA A 1 129 ? 3.920 -1.746 -21.630 1.00 86.62 129 ALA A O 1
ATOM 995 N N . MET A 1 130 ? 4.701 -0.695 -19.812 1.00 82.50 130 MET A N 1
ATOM 996 C CA . MET A 1 130 ? 5.051 -1.909 -19.073 1.00 82.50 130 MET A CA 1
ATOM 997 C C . MET A 1 130 ? 3.850 -2.856 -18.891 1.00 82.50 130 MET A C 1
ATOM 999 O O . MET A 1 130 ? 4.030 -4.070 -18.913 1.00 82.50 130 MET A O 1
ATOM 1003 N N . PHE A 1 131 ? 2.616 -2.337 -18.807 1.00 81.38 131 PHE A N 1
ATOM 1004 C CA . PHE A 1 131 ? 1.397 -3.166 -18.761 1.00 81.38 131 PHE A CA 1
ATOM 1005 C C . PHE A 1 131 ? 1.160 -4.005 -20.021 1.00 81.38 131 PHE A C 1
ATOM 1007 O O . PHE A 1 131 ? 0.492 -5.032 -19.952 1.00 81.38 131 PHE A O 1
ATOM 1014 N N . ALA A 1 132 ? 1.699 -3.581 -21.163 1.00 85.44 132 ALA A N 1
ATOM 1015 C CA . ALA A 1 132 ? 1.632 -4.318 -22.420 1.00 85.44 132 ALA A CA 1
ATOM 1016 C C . ALA A 1 132 ? 2.925 -5.110 -22.707 1.00 85.44 132 ALA A C 1
ATOM 1018 O O . ALA A 1 132 ? 3.085 -5.645 -23.800 1.00 85.44 132 ALA A O 1
ATOM 1019 N N . GLY A 1 133 ? 3.839 -5.202 -21.730 1.00 82.38 133 GLY A N 1
ATOM 1020 C CA . GLY A 1 133 ? 5.077 -5.976 -21.836 1.00 82.38 133 GLY A CA 1
ATOM 1021 C C . GLY A 1 133 ? 6.234 -5.257 -22.534 1.00 82.38 133 GLY A C 1
ATOM 1022 O O . GLY A 1 133 ? 7.216 -5.905 -22.886 1.00 82.38 133 GLY A O 1
ATOM 1023 N N . TYR A 1 134 ? 6.149 -3.939 -22.738 1.00 82.62 134 TYR A N 1
ATOM 1024 C CA . TYR A 1 134 ? 7.240 -3.168 -23.339 1.00 82.62 134 TYR A CA 1
ATOM 1025 C C . TYR A 1 134 ? 8.290 -2.763 -22.300 1.00 82.62 134 TYR A C 1
ATOM 1027 O O . TYR A 1 134 ? 7.951 -2.314 -21.205 1.00 82.62 134 TYR A O 1
ATOM 1035 N N . GLU A 1 135 ? 9.571 -2.837 -22.668 1.00 81.31 135 GLU A N 1
ATOM 1036 C CA . GLU A 1 135 ? 10.687 -2.388 -21.817 1.00 81.31 135 GLU A CA 1
ATOM 1037 C C . GLU A 1 135 ? 10.808 -0.858 -21.734 1.00 81.31 135 GLU A C 1
ATOM 1039 O O . GLU A 1 135 ? 11.282 -0.321 -20.732 1.00 81.31 135 GLU A O 1
ATOM 1044 N N . PHE A 1 136 ? 10.324 -0.147 -22.752 1.00 83.38 136 PHE A N 1
ATOM 1045 C CA . PHE A 1 136 ? 10.302 1.313 -22.838 1.00 83.38 136 PHE A CA 1
ATOM 1046 C C . PHE A 1 136 ? 8.940 1.798 -23.334 1.00 83.38 136 PHE A C 1
ATOM 1048 O O . PHE A 1 136 ? 8.227 1.051 -24.000 1.00 83.38 136 PHE A O 1
ATOM 1055 N N . THR A 1 137 ? 8.600 3.060 -23.063 1.00 84.75 137 THR A N 1
ATOM 1056 C CA . THR A 1 137 ? 7.394 3.694 -23.611 1.00 84.75 137 THR A CA 1
ATOM 1057 C C . THR A 1 137 ? 7.569 3.918 -25.112 1.00 84.75 137 THR A C 1
ATOM 1059 O O . THR A 1 137 ? 8.413 4.732 -25.495 1.00 84.75 137 THR A O 1
ATOM 1062 N N . PRO A 1 138 ? 6.795 3.255 -25.990 1.00 81.31 138 PRO A N 1
ATOM 1063 C CA . PRO A 1 138 ? 6.816 3.573 -27.410 1.00 81.31 138 PRO A CA 1
ATOM 1064 C C . PRO A 1 138 ? 6.385 5.026 -27.630 1.00 81.31 138 PRO A C 1
ATOM 1066 O O . PRO A 1 138 ? 5.470 5.506 -26.959 1.00 81.31 138 PRO A O 1
ATOM 1069 N N . ALA A 1 139 ? 6.971 5.709 -28.616 1.00 78.94 139 ALA A N 1
ATOM 1070 C CA . ALA A 1 139 ? 6.605 7.092 -28.954 1.00 78.94 139 ALA A CA 1
ATOM 1071 C C . ALA A 1 139 ? 5.107 7.258 -29.291 1.00 78.94 139 ALA A C 1
ATOM 1073 O O . ALA A 1 139 ? 4.540 8.330 -29.137 1.00 78.94 139 ALA A O 1
ATOM 1074 N N . SER A 1 140 ? 4.433 6.181 -29.705 1.00 76.88 140 SER A N 1
ATOM 1075 C CA . SER A 1 140 ? 2.989 6.163 -29.955 1.00 76.88 140 SER A CA 1
ATOM 1076 C C . SER A 1 140 ? 2.119 6.180 -28.689 1.00 76.88 140 SER A C 1
ATOM 1078 O O . SER A 1 140 ? 0.917 6.416 -28.791 1.00 76.88 140 SER A O 1
ATOM 1080 N N . CYS A 1 141 ? 2.677 5.874 -27.512 1.00 70.00 141 CYS A N 1
ATOM 1081 C CA . CYS A 1 141 ? 1.917 5.669 -26.272 1.00 70.00 141 CYS A CA 1
ATOM 1082 C C . CYS A 1 141 ? 1.725 6.940 -25.442 1.00 70.00 141 CYS A C 1
ATOM 1084 O O . CYS A 1 141 ? 0.746 7.036 -24.705 1.00 70.00 141 CYS A O 1
ATOM 1086 N N . VAL A 1 142 ? 2.621 7.917 -25.563 1.00 65.25 142 VAL A N 1
ATOM 1087 C CA . VAL A 1 142 ? 2.477 9.230 -24.930 1.00 65.25 142 VAL A CA 1
ATOM 1088 C C . VAL A 1 142 ? 2.412 10.232 -26.065 1.00 65.25 142 VAL A C 1
ATOM 1090 O O . VAL A 1 142 ? 3.397 10.443 -26.760 1.00 65.25 142 VAL A O 1
ATOM 1093 N N . ARG A 1 143 ? 1.228 10.809 -26.300 1.00 62.06 143 ARG A N 1
ATOM 1094 C CA . ARG A 1 143 ? 1.151 12.018 -27.123 1.00 62.06 143 ARG A CA 1
ATOM 1095 C C . ARG A 1 143 ? 1.942 13.073 -26.365 1.00 62.06 143 ARG A C 1
ATOM 1097 O O . ARG A 1 143 ? 1.613 13.314 -25.204 1.00 62.06 143 ARG A O 1
ATOM 1104 N N . ASP A 1 144 ? 2.983 13.612 -26.992 1.00 53.12 144 ASP A N 1
ATOM 1105 C CA . ASP A 1 144 ? 3.722 14.756 -26.465 1.00 53.12 144 ASP A CA 1
ATOM 1106 C C . ASP A 1 144 ? 2.706 15.790 -25.952 1.00 53.12 144 ASP A C 1
ATOM 1108 O O . ASP A 1 144 ? 1.778 16.161 -26.679 1.00 53.12 144 ASP A O 1
ATOM 1112 N N . PHE A 1 145 ? 2.811 16.141 -24.669 1.00 49.41 145 PHE A N 1
ATOM 1113 C CA . PHE A 1 145 ? 1.983 17.178 -24.051 1.00 49.41 145 PHE A CA 1
ATOM 1114 C C . PHE A 1 145 ? 2.384 18.557 -24.570 1.00 49.41 145 PHE A C 1
ATOM 1116 O O . PHE A 1 145 ? 3.607 18.807 -24.675 1.00 49.41 145 PHE A O 1
#

Radius of gyration: 17.63 Å; chains: 1; bounding box: 36×36×59 Å